Protein AF-A0A847ZNS9-F1 (afdb_monomer_lite)

Structure (mmCIF, N/CA/C/O backbone):
data_AF-A0A847ZNS9-F1
#
_entry.id   AF-A0A847ZNS9-F1
#
loop_
_atom_site.group_PDB
_atom_site.id
_atom_site.type_symbol
_atom_site.label_atom_id
_atom_site.label_alt_id
_atom_site.label_comp_id
_atom_site.label_asym_id
_atom_site.label_entity_id
_atom_site.label_seq_id
_atom_site.pdbx_PDB_ins_code
_atom_site.Cartn_x
_atom_site.Cartn_y
_atom_site.Cartn_z
_atom_site.occupancy
_atom_site.B_iso_or_equiv
_atom_site.auth_seq_id
_atom_site.auth_comp_id
_atom_site.auth_asym_id
_atom_site.auth_atom_id
_atom_site.pdbx_PDB_model_num
ATOM 1 N N . GLN A 1 1 ? 6.779 -11.030 -8.089 1.00 86.50 1 GLN A N 1
ATOM 2 C CA . GLN A 1 1 ? 8.251 -10.893 -8.167 1.00 86.50 1 GLN A CA 1
ATOM 3 C C . GLN A 1 1 ? 8.580 -9.439 -7.871 1.00 86.50 1 GLN A C 1
ATOM 5 O O . GLN A 1 1 ? 7.776 -8.601 -8.250 1.00 86.50 1 GLN A O 1
ATOM 10 N N . VAL A 1 2 ? 9.677 -9.144 -7.170 1.00 95.19 2 VAL A N 1
ATOM 11 C CA . VAL A 1 2 ? 10.129 -7.757 -6.949 1.00 95.19 2 VAL A CA 1
ATOM 12 C C . VAL A 1 2 ? 10.988 -7.348 -8.145 1.00 95.19 2 VAL A C 1
ATOM 14 O O . VAL A 1 2 ? 11.927 -8.075 -8.472 1.00 95.19 2 VAL A O 1
ATOM 17 N N . VAL A 1 3 ? 10.642 -6.245 -8.805 1.00 97.19 3 VAL A N 1
ATOM 18 C CA . VAL A 1 3 ? 11.277 -5.758 -10.042 1.00 97.19 3 VAL A CA 1
ATOM 19 C C . VAL A 1 3 ? 11.999 -4.433 -9.801 1.00 97.19 3 VAL A C 1
ATOM 21 O O . VAL A 1 3 ? 13.177 -4.315 -10.123 1.00 97.19 3 VAL A O 1
ATOM 24 N N . ASP A 1 4 ? 11.322 -3.472 -9.182 1.00 96.25 4 ASP A N 1
ATOM 25 C CA . ASP A 1 4 ? 11.826 -2.142 -8.833 1.00 96.25 4 ASP A CA 1
ATOM 26 C C . ASP A 1 4 ? 11.255 -1.778 -7.457 1.00 96.25 4 ASP A C 1
ATOM 28 O O . ASP A 1 4 ? 10.133 -2.144 -7.146 1.00 96.25 4 ASP A O 1
ATOM 32 N N . VAL A 1 5 ? 12.010 -1.118 -6.584 1.00 95.94 5 VAL A N 1
ATOM 33 C CA . VAL A 1 5 ? 11.514 -0.710 -5.249 1.00 95.94 5 VAL A CA 1
ATOM 34 C C . VAL A 1 5 ? 11.133 0.770 -5.191 1.00 95.94 5 VAL A C 1
ATOM 36 O O . VAL A 1 5 ? 10.720 1.275 -4.143 1.00 95.94 5 VAL A O 1
ATOM 39 N N . THR A 1 6 ? 11.275 1.479 -6.309 1.00 97.50 6 THR A N 1
ATOM 40 C CA . THR A 1 6 ? 10.944 2.896 -6.432 1.00 97.50 6 THR A CA 1
ATOM 41 C C . THR A 1 6 ? 9.462 3.131 -6.128 1.00 97.50 6 THR A C 1
ATOM 43 O O . THR A 1 6 ? 8.586 2.497 -6.702 1.00 97.50 6 THR A O 1
ATOM 46 N N . GLY A 1 7 ? 9.161 4.054 -5.211 1.00 96.62 7 GLY A N 1
ATOM 47 C CA . GLY A 1 7 ? 7.781 4.415 -4.857 1.00 96.62 7 GLY A CA 1
ATOM 48 C C . GLY A 1 7 ? 7.068 3.460 -3.889 1.00 96.62 7 GLY A C 1
ATOM 49 O O . GLY A 1 7 ? 5.923 3.724 -3.526 1.00 96.62 7 GLY A O 1
ATOM 50 N N . ALA A 1 8 ? 7.718 2.394 -3.401 1.00 97.88 8 ALA A N 1
ATOM 51 C CA . ALA A 1 8 ? 7.094 1.434 -2.479 1.00 97.88 8 ALA A CA 1
ATOM 52 C C . ALA A 1 8 ? 6.547 2.095 -1.196 1.00 97.88 8 ALA A C 1
ATOM 54 O O . ALA A 1 8 ? 5.416 1.835 -0.785 1.00 97.88 8 ALA A O 1
ATOM 55 N N . GLY A 1 9 ? 7.339 2.976 -0.572 1.00 98.25 9 GLY A N 1
ATOM 56 C CA . GLY A 1 9 ? 6.934 3.707 0.634 1.00 98.25 9 GLY A CA 1
ATOM 57 C C . GLY A 1 9 ? 5.828 4.730 0.370 1.00 98.25 9 GLY A C 1
ATOM 58 O O . GLY A 1 9 ? 4.895 4.843 1.165 1.00 98.25 9 GLY A O 1
ATOM 59 N N . ASP A 1 10 ? 5.894 5.415 -0.772 1.00 98.44 10 ASP A N 1
ATOM 60 C CA . ASP A 1 10 ? 4.897 6.408 -1.178 1.00 98.44 10 ASP A CA 1
ATOM 61 C C . ASP A 1 10 ? 3.530 5.750 -1.388 1.00 98.44 10 ASP A C 1
ATOM 63 O O . ASP A 1 10 ? 2.513 6.236 -0.892 1.00 98.44 10 ASP A O 1
ATOM 67 N N . LEU A 1 11 ? 3.507 4.600 -2.066 1.00 98.19 11 LEU A N 1
ATOM 68 C CA . LEU A 1 11 ? 2.289 3.840 -2.337 1.00 98.19 11 LEU A CA 1
ATOM 69 C C . LEU A 1 11 ? 1.754 3.153 -1.081 1.00 98.19 11 LEU A C 1
ATOM 71 O O . LEU A 1 11 ? 0.537 3.126 -0.881 1.00 98.19 11 LEU A O 1
ATOM 75 N N .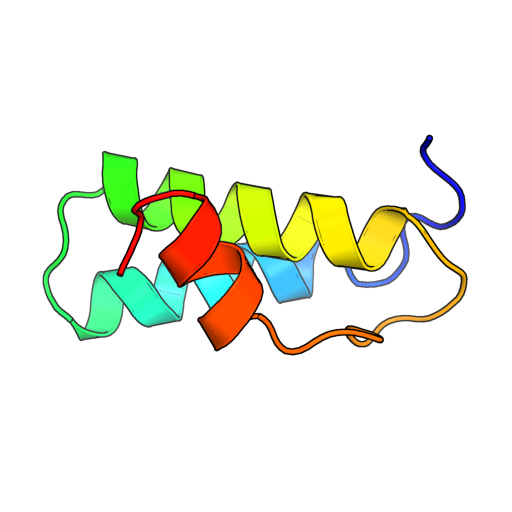 TYR A 1 12 ? 2.631 2.691 -0.184 1.00 98.69 12 TYR A N 1
ATOM 76 C CA . TYR A 1 12 ? 2.205 2.235 1.136 1.00 98.69 12 TYR A CA 1
ATOM 77 C C . TYR A 1 12 ? 1.495 3.352 1.906 1.00 98.69 12 TYR A C 1
ATOM 79 O O . TYR A 1 12 ? 0.379 3.159 2.394 1.00 98.69 12 TYR A O 1
ATOM 87 N N . ALA A 1 13 ? 2.112 4.535 1.988 1.00 98.69 13 ALA A N 1
ATOM 88 C CA . ALA A 1 13 ? 1.527 5.687 2.660 1.00 98.69 13 ALA A CA 1
ATOM 89 C C . ALA A 1 13 ? 0.212 6.114 1.994 1.00 98.69 13 ALA A C 1
ATOM 91 O O . ALA A 1 13 ? -0.767 6.362 2.695 1.00 98.69 13 ALA A O 1
ATOM 92 N N . ALA A 1 14 ? 0.146 6.129 0.660 1.00 98.44 14 ALA A N 1
ATOM 93 C CA . ALA A 1 14 ? -1.065 6.456 -0.084 1.00 98.44 14 ALA A CA 1
ATOM 94 C C . ALA A 1 14 ? -2.216 5.485 0.228 1.00 98.44 14 ALA A C 1
ATOM 96 O O . ALA A 1 14 ? -3.317 5.928 0.559 1.00 98.44 14 ALA A O 1
ATOM 97 N N . GLY A 1 15 ? -1.968 4.171 0.185 1.00 98.38 15 GLY A N 1
ATOM 98 C CA . GLY A 1 15 ? -2.970 3.156 0.519 1.00 98.38 15 GLY A CA 1
ATOM 99 C C . GLY A 1 15 ? -3.398 3.210 1.990 1.00 98.38 15 GLY A C 1
ATOM 100 O O . GLY A 1 15 ? -4.591 3.135 2.293 1.00 98.38 15 GLY A O 1
ATOM 101 N N . PHE A 1 16 ? -2.449 3.427 2.906 1.00 98.81 16 PHE A N 1
ATOM 102 C CA . PHE A 1 16 ? -2.741 3.594 4.328 1.00 98.81 16 PHE A CA 1
ATOM 103 C C . PHE A 1 16 ? -3.607 4.830 4.587 1.00 98.81 16 PHE A C 1
ATOM 105 O O . PHE A 1 16 ? -4.647 4.727 5.237 1.00 98.81 16 PHE A O 1
ATOM 112 N N . LEU A 1 17 ? -3.216 5.992 4.055 1.00 98.81 17 LEU A N 1
ATOM 113 C CA . LEU A 1 17 ? -3.943 7.252 4.222 1.00 98.81 17 LEU A CA 1
ATOM 114 C C . LEU A 1 17 ? -5.317 7.212 3.547 1.00 98.81 17 LEU A C 1
ATOM 116 O O . LEU A 1 17 ? -6.272 7.784 4.073 1.00 98.81 17 LEU A O 1
ATOM 120 N N . TYR A 1 18 ? -5.461 6.496 2.430 1.00 98.38 18 TYR A N 1
ATOM 121 C CA . TYR A 1 18 ? -6.761 6.268 1.800 1.00 98.38 18 TYR A CA 1
ATOM 122 C C . TYR A 1 18 ? -7.742 5.567 2.751 1.00 98.38 18 TYR A C 1
ATOM 124 O O . TYR A 1 18 ? -8.896 5.991 2.856 1.00 98.38 18 TY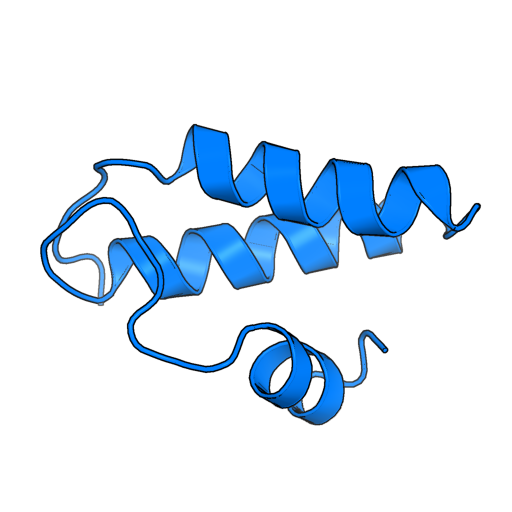R A O 1
ATOM 132 N N . GLY A 1 19 ? -7.288 4.522 3.452 1.00 98.25 19 GLY A N 1
ATOM 133 C CA . GLY A 1 19 ? -8.098 3.825 4.451 1.00 98.25 19 GLY A CA 1
ATOM 134 C C . GLY A 1 19 ? -8.315 4.658 5.714 1.00 98.25 19 GLY A C 1
ATOM 135 O O . GLY A 1 19 ? -9.431 4.738 6.221 1.00 98.25 19 GLY A O 1
ATOM 136 N N . PHE A 1 20 ? -7.269 5.338 6.181 1.00 98.69 20 PHE A N 1
ATOM 137 C CA . PHE A 1 20 ? -7.308 6.149 7.396 1.00 98.69 20 PHE A CA 1
ATOM 138 C C . PHE A 1 20 ? -8.285 7.325 7.278 1.00 98.69 20 PHE A C 1
ATOM 140 O O . PHE A 1 20 ? -9.085 7.558 8.176 1.00 98.69 20 PHE A O 1
ATOM 147 N N . THR A 1 21 ? -8.298 8.011 6.131 1.00 98.50 21 THR A N 1
ATOM 148 C CA . THR A 1 21 ? -9.250 9.104 5.841 1.00 98.50 21 THR A CA 1
ATOM 149 C C . THR A 1 21 ? -10.702 8.636 5.679 1.00 98.50 21 THR A C 1
ATOM 151 O O . THR A 1 21 ? -11.598 9.466 5.558 1.00 98.50 21 THR A O 1
ATOM 154 N N . ARG A 1 22 ? -10.945 7.319 5.679 1.00 97.94 22 ARG A N 1
ATOM 155 C CA . ARG A 1 22 ? -12.269 6.671 5.650 1.00 97.94 22 ARG A CA 1
ATOM 156 C C . ARG A 1 22 ? -12.607 5.966 6.962 1.00 97.94 22 ARG A C 1
ATOM 158 O O . ARG A 1 22 ? -13.504 5.131 6.980 1.00 97.94 22 ARG A O 1
ATOM 165 N N . GLU A 1 23 ? -11.860 6.260 8.027 1.00 98.06 23 GLU A N 1
ATOM 166 C CA . GLU A 1 23 ? -12.068 5.694 9.365 1.00 98.06 23 GLU A CA 1
ATOM 167 C C . GLU A 1 23 ? -12.025 4.154 9.395 1.00 98.06 23 GLU A C 1
ATOM 169 O O . GLU A 1 23 ? -12.621 3.508 10.258 1.00 98.06 23 GLU A O 1
ATOM 174 N N . LEU A 1 24 ? -11.303 3.536 8.452 1.00 97.94 24 LEU A N 1
ATOM 175 C CA . LEU A 1 24 ? -11.138 2.087 8.446 1.00 97.94 24 LEU A CA 1
ATOM 176 C C . LEU A 1 24 ? -10.261 1.633 9.628 1.00 97.94 24 LEU A C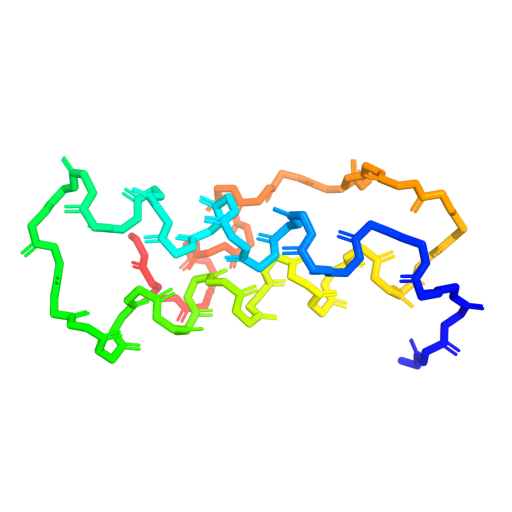 1
ATOM 178 O O . LEU A 1 24 ? -9.375 2.371 10.071 1.00 97.94 24 LEU A O 1
ATOM 182 N N . PRO A 1 25 ? -10.431 0.385 10.113 1.00 98.25 25 PRO A N 1
ATOM 183 C CA . PRO A 1 25 ? -9.533 -0.184 11.111 1.00 98.25 25 PRO A CA 1
ATOM 184 C C . PRO A 1 25 ? -8.072 -0.119 10.650 1.00 98.25 25 PRO A C 1
ATOM 186 O O . PRO A 1 25 ? -7.782 -0.406 9.490 1.00 98.25 25 PRO A O 1
ATOM 189 N N . LEU A 1 26 ? -7.131 0.158 11.561 1.00 98.50 26 LEU A N 1
ATOM 190 C CA . LEU A 1 26 ? -5.700 0.281 11.224 1.00 98.50 26 LEU A CA 1
ATOM 191 C C . LEU A 1 26 ? -5.150 -0.939 10.467 1.00 98.50 26 LEU A C 1
ATOM 193 O O . LEU A 1 26 ? -4.327 -0.790 9.566 1.00 98.50 26 LEU A O 1
ATOM 197 N N . ALA A 1 27 ? -5.652 -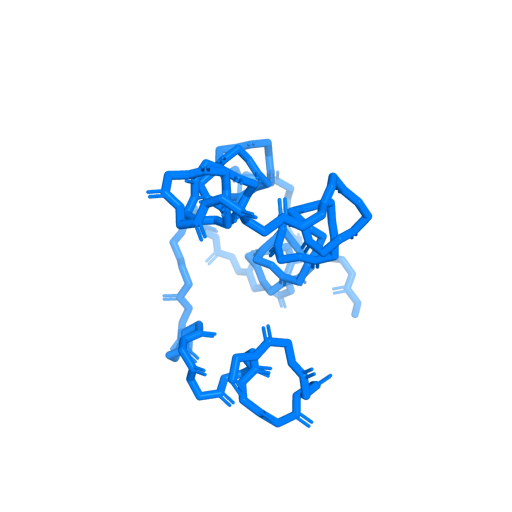2.138 10.781 1.00 98.31 27 ALA A N 1
ATOM 198 C CA . ALA A 1 27 ? -5.322 -3.359 10.052 1.00 98.31 27 ALA A CA 1
ATOM 199 C C . ALA A 1 27 ? -5.728 -3.288 8.567 1.00 98.31 27 ALA A C 1
ATOM 201 O O . ALA A 1 27 ? -4.962 -3.706 7.702 1.00 98.31 27 ALA A O 1
ATOM 202 N N . ARG A 1 28 ? -6.897 -2.713 8.248 1.00 98.12 28 ARG A N 1
ATOM 203 C CA . ARG A 1 28 ? -7.333 -2.476 6.863 1.00 98.12 28 ARG A CA 1
ATOM 204 C C . ARG A 1 28 ? -6.488 -1.409 6.176 1.00 98.12 28 ARG A C 1
ATOM 206 O O . ARG A 1 28 ? -6.124 -1.599 5.021 1.00 98.12 28 ARG A O 1
ATOM 213 N N . CYS A 1 29 ? -6.119 -0.338 6.877 1.00 98.69 29 CYS A N 1
ATOM 214 C CA . CYS A 1 29 ? -5.213 0.681 6.338 1.00 98.69 29 CYS A CA 1
ATOM 215 C C . CYS A 1 29 ? -3.856 0.071 5.953 1.00 98.69 29 CYS A C 1
ATOM 217 O O . CYS A 1 29 ? -3.369 0.291 4.846 1.00 98.69 29 CYS A O 1
ATOM 219 N N . AL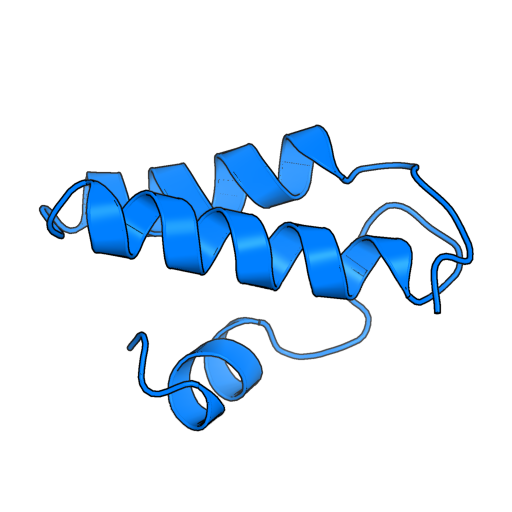A A 1 30 ? -3.280 -0.760 6.827 1.00 98.62 30 ALA A N 1
ATOM 220 C CA . ALA A 1 30 ? -2.033 -1.470 6.549 1.00 98.62 30 ALA A CA 1
ATOM 221 C C . ALA A 1 30 ? -2.163 -2.445 5.365 1.00 98.62 30 ALA A C 1
ATOM 223 O O . ALA A 1 30 ? -1.261 -2.517 4.535 1.00 98.62 30 ALA A O 1
ATOM 224 N N . GLN A 1 31 ? -3.292 -3.153 5.240 1.00 98.56 31 GLN A N 1
ATOM 225 C CA . GLN A 1 31 ? -3.561 -4.028 4.092 1.00 98.56 31 GLN A CA 1
ATOM 226 C C . GLN A 1 31 ? -3.643 -3.252 2.771 1.00 98.56 31 GLN A C 1
ATOM 228 O O . GLN A 1 31 ? -3.071 -3.689 1.776 1.00 98.56 31 GLN A O 1
ATOM 233 N N . LEU A 1 32 ? -4.313 -2.096 2.757 1.00 98.62 32 LEU A N 1
ATOM 234 C CA . LEU A 1 32 ? -4.417 -1.236 1.574 1.00 98.62 32 LEU A CA 1
ATOM 235 C C . LEU A 1 32 ? -3.056 -0.656 1.172 1.00 98.62 32 LEU A C 1
ATOM 237 O O . LEU A 1 32 ? -2.710 -0.676 -0.007 1.00 98.62 32 LEU A O 1
ATOM 241 N N . GLY A 1 33 ? -2.264 -0.197 2.146 1.00 98.56 33 GLY A N 1
ATOM 242 C CA . GLY A 1 33 ? -0.883 0.230 1.911 1.00 98.56 33 GLY A CA 1
ATOM 243 C C . GLY A 1 33 ? -0.016 -0.905 1.366 1.00 98.56 33 GLY A C 1
ATOM 244 O O . GLY A 1 33 ? 0.677 -0.735 0.367 1.00 98.56 33 GLY A O 1
ATOM 245 N N . GLY A 1 34 ? -0.101 -2.091 1.970 1.00 98.38 34 GLY A N 1
ATOM 246 C CA . GLY A 1 34 ? 0.622 -3.276 1.517 1.00 98.38 34 GLY A CA 1
ATOM 247 C C . GLY A 1 34 ? 0.257 -3.690 0.090 1.00 98.38 34 GLY A C 1
ATOM 248 O O . GLY A 1 34 ? 1.149 -4.002 -0.690 1.00 98.38 34 GLY A O 1
ATOM 249 N N . LEU A 1 35 ? -1.028 -3.639 -0.276 1.00 98.44 35 LEU A N 1
ATOM 250 C CA . LEU A 1 35 ? -1.493 -3.947 -1.631 1.00 98.44 35 LEU A CA 1
ATOM 251 C C . LEU A 1 35 ? -0.952 -2.949 -2.660 1.00 98.44 35 LEU A C 1
ATOM 253 O O . LEU A 1 35 ? -0.459 -3.365 -3.705 1.00 98.44 35 LEU A O 1
ATOM 257 N N . ALA A 1 36 ? -1.014 -1.649 -2.363 1.00 98.38 36 ALA A N 1
ATOM 258 C CA . ALA A 1 36 ? -0.498 -0.610 -3.252 1.00 98.38 36 ALA A CA 1
ATOM 259 C C . ALA A 1 36 ? 1.030 -0.700 -3.417 1.00 98.38 36 ALA A C 1
ATOM 261 O O . ALA A 1 36 ? 1.541 -0.580 -4.526 1.00 98.38 36 ALA A O 1
ATOM 262 N N . ALA A 1 37 ? 1.760 -0.972 -2.332 1.00 98.31 37 ALA A N 1
ATOM 263 C CA . ALA A 1 37 ? 3.206 -1.171 -2.380 1.00 98.31 37 ALA A CA 1
ATOM 264 C C . ALA A 1 37 ? 3.592 -2.445 -3.146 1.00 98.31 37 ALA A C 1
ATOM 266 O O . ALA A 1 37 ? 4.532 -2.431 -3.929 1.00 98.31 37 ALA A O 1
ATOM 267 N N . ALA A 1 38 ? 2.866 -3.548 -2.947 1.00 97.56 38 ALA A N 1
ATOM 268 C CA . ALA A 1 38 ? 3.124 -4.800 -3.653 1.00 97.56 38 ALA A CA 1
ATOM 269 C C . ALA A 1 38 ? 2.888 -4.682 -5.166 1.00 97.56 38 ALA A C 1
ATOM 271 O O . ALA A 1 38 ? 3.562 -5.357 -5.942 1.00 97.56 38 ALA A O 1
ATOM 272 N N . GLU A 1 39 ? 1.940 -3.839 -5.576 1.00 97.69 39 GLU A N 1
ATOM 273 C CA . GLU A 1 39 ? 1.673 -3.565 -6.984 1.00 97.69 39 GLU A CA 1
ATOM 274 C C . GLU A 1 39 ? 2.815 -2.763 -7.620 1.00 97.69 39 GLU A C 1
ATOM 276 O O . GLU A 1 39 ? 3.411 -3.258 -8.577 1.00 97.69 39 GLU A O 1
ATOM 281 N N . VAL A 1 40 ? 3.216 -1.628 -7.034 1.00 97.69 40 VAL A N 1
ATOM 282 C CA . VAL A 1 40 ? 4.240 -0.760 -7.646 1.00 97.69 40 VAL A CA 1
ATOM 283 C C . VAL A 1 40 ? 5.612 -1.428 -7.737 1.00 97.69 40 VAL A C 1
ATOM 285 O O . VAL A 1 40 ? 6.362 -1.167 -8.670 1.00 97.69 40 VAL A O 1
ATOM 288 N N . ILE A 1 41 ? 5.937 -2.351 -6.819 1.00 98.12 41 ILE A N 1
ATOM 289 C CA . ILE A 1 41 ? 7.226 -3.058 -6.875 1.00 98.12 41 ILE A CA 1
ATOM 290 C C . ILE A 1 41 ? 7.283 -4.194 -7.904 1.00 98.12 41 ILE A C 1
ATOM 292 O O . ILE A 1 41 ? 8.313 -4.863 -8.036 1.00 98.12 41 ILE A O 1
ATOM 296 N N . SER A 1 42 ? 6.170 -4.487 -8.580 1.00 97.38 42 SER A N 1
ATOM 297 C CA . SER A 1 42 ? 6.047 -5.619 -9.509 1.00 97.38 42 SER A CA 1
ATOM 298 C C . SER A 1 42 ? 6.371 -5.273 -10.965 1.00 97.38 42 SER A C 1
ATOM 300 O O . SER A 1 42 ? 6.447 -6.175 -11.800 1.00 97.38 42 SER A O 1
ATOM 302 N N . HIS A 1 43 ? 6.616 -3.997 -11.255 1.00 97.31 43 HIS A N 1
ATOM 303 C CA . HIS A 1 43 ? 7.000 -3.465 -12.560 1.00 97.31 43 HIS A CA 1
ATOM 304 C C . HIS A 1 43 ? 8.019 -2.327 -12.370 1.00 97.31 43 HIS A C 1
ATOM 306 O O . HIS A 1 43 ? 8.402 -2.015 -11.248 1.00 97.31 43 HIS A O 1
ATOM 312 N N . VAL A 1 44 ? 8.513 -1.739 -13.460 1.00 97.44 44 VAL A N 1
ATOM 313 C CA . VAL A 1 44 ? 9.449 -0.602 -13.395 1.00 97.44 44 VAL A CA 1
ATOM 314 C C . VAL A 1 44 ? 8.663 0.702 -13.237 1.00 97.44 44 VAL A C 1
ATOM 316 O O . VAL A 1 44 ? 7.665 0.899 -13.929 1.00 97.44 44 VAL A O 1
ATOM 319 N N . GLY A 1 45 ? 9.135 1.619 -12.386 1.00 94.88 45 GLY A N 1
ATOM 320 C CA . GLY A 1 45 ? 8.554 2.956 -12.216 1.00 94.88 45 GLY A CA 1
ATOM 321 C C . GLY A 1 45 ? 7.748 3.152 -10.925 1.00 94.88 45 GLY A C 1
ATOM 322 O O . GLY A 1 45 ? 7.388 2.216 -10.233 1.00 94.88 45 GLY A O 1
ATOM 323 N N . ALA A 1 46 ? 7.463 4.417 -10.595 1.00 93.94 46 ALA A N 1
ATOM 324 C CA . ALA A 1 46 ? 6.948 4.824 -9.279 1.00 93.94 46 ALA A CA 1
ATOM 325 C C . ALA A 1 46 ? 5.414 4.972 -9.188 1.00 93.94 46 ALA A C 1
ATOM 327 O O . ALA A 1 46 ? 4.905 5.555 -8.228 1.00 93.94 46 ALA A O 1
ATOM 328 N N . ARG A 1 47 ? 4.664 4.560 -10.217 1.00 96.00 47 ARG A N 1
ATOM 329 C CA . ARG A 1 47 ? 3.201 4.714 -10.276 1.00 96.00 47 ARG A CA 1
ATOM 330 C C . ARG A 1 47 ? 2.542 3.417 -10.734 1.00 96.00 47 ARG A C 1
ATOM 332 O O . ARG A 1 47 ? 3.084 2.818 -11.653 1.00 96.00 47 ARG A O 1
ATOM 339 N N . PRO A 1 48 ? 1.367 3.069 -10.186 1.00 95.62 48 PRO A N 1
ATOM 340 C CA . PRO A 1 48 ? 0.636 1.869 -10.569 1.00 95.62 48 PRO A CA 1
ATOM 341 C C . PRO A 1 48 ? 0.362 1.774 -12.065 1.00 95.62 48 PRO A C 1
ATOM 343 O O . PRO A 1 48 ? -0.076 2.753 -12.680 1.00 95.62 48 PRO A O 1
ATOM 346 N N . GLU A 1 49 ? 0.540 0.581 -12.624 1.00 97.00 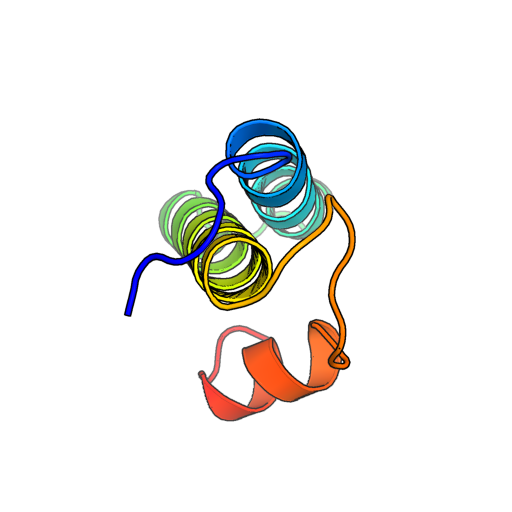49 GLU A N 1
ATOM 347 C CA . GLU A 1 49 ? 0.121 0.252 -13.991 1.00 97.00 49 GLU A CA 1
ATOM 348 C C . GLU A 1 49 ? -1.322 -0.269 -14.038 1.00 97.00 49 GLU A C 1
ATOM 350 O O . GLU A 1 49 ? -1.950 -0.283 -15.101 1.00 97.00 49 GLU A O 1
ATOM 355 N N . VAL A 1 50 ? -1.886 -0.654 -12.887 1.00 95.94 50 VAL A N 1
ATOM 356 C CA . VAL A 1 50 ? -3.282 -1.094 -12.769 1.00 95.94 50 VAL A CA 1
ATOM 357 C C . VAL A 1 50 ? -4.118 -0.195 -11.858 1.00 95.94 50 VAL A C 1
ATOM 359 O O . VAL A 1 50 ? -3.631 0.546 -11.006 1.00 95.94 50 VAL A O 1
ATOM 362 N N . SER A 1 51 ? -5.440 -0.292 -12.010 1.00 97.38 51 SER A N 1
ATOM 363 C CA . SER A 1 51 ? -6.397 0.348 -11.106 1.00 97.38 51 SER A CA 1
ATOM 364 C C . SER A 1 51 ? -6.284 -0.240 -9.695 1.00 97.38 51 SER A C 1
ATOM 366 O O . SER A 1 51 ? -6.742 -1.355 -9.429 1.00 97.38 51 SER A O 1
ATOM 368 N N . LEU A 1 52 ? -5.723 0.535 -8.761 1.00 97.19 52 LEU A N 1
ATOM 369 C CA . LEU A 1 52 ? -5.635 0.143 -7.350 1.00 97.19 52 LEU A CA 1
ATOM 370 C C . LEU A 1 52 ? -7.012 -0.086 -6.716 1.00 97.19 52 LEU A C 1
ATOM 372 O O . LEU A 1 52 ? -7.145 -0.928 -5.833 1.00 97.19 52 LEU A O 1
ATOM 376 N N . LYS A 1 53 ? -8.049 0.620 -7.187 1.00 96.75 53 LYS A N 1
ATOM 377 C CA . LYS A 1 53 ? -9.429 0.412 -6.731 1.00 96.75 53 LYS A CA 1
ATOM 378 C C . LYS A 1 53 ? -9.916 -0.993 -7.084 1.00 96.75 53 LYS A C 1
ATOM 380 O O . LYS A 1 53 ? -10.421 -1.695 -6.213 1.00 96.75 53 LYS A O 1
ATOM 385 N N . ASP A 1 54 ? -9.740 -1.410 -8.336 1.00 97.44 54 ASP A N 1
ATOM 386 C CA . ASP A 1 54 ? -10.192 -2.731 -8.787 1.00 97.44 54 ASP A CA 1
ATOM 387 C C . ASP A 1 54 ? -9.355 -3.843 -8.152 1.00 97.44 54 ASP A C 1
ATOM 389 O O . ASP A 1 54 ? -9.873 -4.907 -7.814 1.00 97.44 54 ASP A O 1
ATOM 393 N N . HIS A 1 55 ? -8.062 -3.589 -7.943 1.00 95.88 55 HIS A N 1
ATOM 394 C CA . HIS A 1 55 ? -7.174 -4.515 -7.256 1.00 95.88 55 HIS A CA 1
ATOM 395 C C . HIS A 1 55 ? -7.577 -4.697 -5.782 1.00 95.88 55 HIS A C 1
ATOM 397 O O . HIS A 1 55 ? -7.689 -5.829 -5.309 1.00 95.88 55 HIS A O 1
ATOM 403 N N . ALA A 1 56 ? -7.892 -3.605 -5.081 1.00 96.94 56 ALA A N 1
ATOM 404 C CA . ALA A 1 56 ? -8.385 -3.638 -3.707 1.00 96.94 56 ALA A CA 1
ATOM 405 C C . ALA A 1 56 ? -9.758 -4.322 -3.585 1.00 96.94 56 ALA A C 1
ATOM 407 O O . ALA A 1 56 ? -9.963 -5.094 -2.648 1.00 96.94 56 ALA A O 1
ATOM 408 N N . ALA A 1 57 ? -10.670 -4.107 -4.540 1.00 96.69 57 ALA A N 1
ATOM 409 C CA . ALA A 1 57 ? -11.975 -4.772 -4.570 1.00 96.69 57 ALA A CA 1
ATOM 410 C C . ALA A 1 57 ? -11.831 -6.292 -4.761 1.00 96.69 57 ALA A C 1
ATOM 412 O O . ALA A 1 57 ? -12.446 -7.077 -4.042 1.00 96.69 57 ALA A O 1
ATOM 413 N N . LYS A 1 58 ? -10.944 -6.731 -5.668 1.00 96.56 58 LYS A N 1
ATOM 414 C CA . LYS A 1 58 ? -10.614 -8.159 -5.848 1.00 96.56 58 LYS A CA 1
ATOM 415 C C . LYS A 1 58 ? -10.019 -8.790 -4.586 1.00 96.56 58 LYS A C 1
ATOM 417 O O . LYS A 1 58 ? -10.265 -9.963 -4.324 1.00 96.56 58 LYS A O 1
ATOM 422 N N . ALA A 1 59 ? -9.266 -8.017 -3.805 1.00 94.81 59 ALA A N 1
ATOM 423 C CA . ALA A 1 59 ? -8.717 -8.436 -2.517 1.00 94.81 59 ALA A CA 1
ATOM 424 C C . ALA A 1 59 ? -9.712 -8.304 -1.342 1.00 94.81 59 ALA A C 1
ATOM 426 O O . ALA A 1 59 ? -9.353 -8.596 -0.200 1.00 94.81 59 ALA A O 1
ATOM 427 N N . GLY A 1 60 ? -10.950 -7.857 -1.589 1.00 95.56 60 GLY A N 1
ATOM 428 C CA . GLY A 1 60 ? -11.972 -7.668 -0.558 1.00 95.56 60 GLY A CA 1
ATOM 429 C C . GLY A 1 60 ? -11.599 -6.607 0.479 1.00 95.56 60 GLY A C 1
ATOM 430 O O . GLY A 1 60 ? -11.942 -6.757 1.655 1.00 95.56 60 GLY A O 1
ATOM 431 N N . LEU A 1 61 ? -10.832 -5.584 0.085 1.00 93.31 61 LEU A N 1
ATOM 432 C CA . LEU A 1 61 ? -10.394 -4.487 0.957 1.00 93.31 61 LEU A CA 1
ATOM 433 C C . LEU A 1 61 ? -11.277 -3.233 0.850 1.00 93.31 61 LEU A C 1
ATOM 435 O O . LEU A 1 61 ? -11.216 -2.390 1.746 1.00 93.31 61 LEU A O 1
ATOM 439 N N . VAL A 1 62 ? -12.073 -3.117 -0.218 1.00 86.44 62 VAL A N 1
ATOM 440 C CA . VAL A 1 62 ? -13.051 -2.044 -0.484 1.00 86.44 62 VAL A CA 1
ATOM 441 C C . VAL A 1 62 ? -14.319 -2.606 -1.106 1.00 86.44 62 VAL A C 1
ATOM 443 O O . VAL A 1 62 ? -14.236 -3.706 -1.698 1.00 86.44 62 VAL A O 1
#

Sequence (62 aa):
QVVDVTGAGDLYAAGFLYGFTRELPLARCAQLGGLAAAEVISHVGARPEVSLKDHAAKAGLV

pLDDT: mean 97.08, std 2.31, range [86.44, 98.81]

Radius of gyration: 10.89 Å; chains: 1; bounding box: 25×20×25 Å

Foldseek 3Di:
DFDAQAQLQVQLVVQLVVCVVVVHDSVLSNVRSNQSSVQCRVDDDNHHPDDSVVSCVVVVSD

Secondary structure (DSSP, 8-state):
-----TTHHHHHHHHHHHHHTTT--HHHHHHHHHHHHHHHTTSSSSS-SS-HHHHHHHTT--